Protein AF-A0AAE0GQA8-F1 (afdb_monomer_lite)

pLDDT: mean 84.84, std 15.55, range [35.75, 96.25]

Sequence (80 aa):
MAVDENTECADEDSAPPYGRLSVPVYSIATAAGANSTSSMNLTTYATPVAIKPGRRFVVALYKGTVTHDNMVEQGRGVLQ

Radius of gyration: 17.35 Å; chains: 1; bounding box: 27×33×47 Å

Structure (mmCIF, N/CA/C/O backbone):
data_AF-A0AAE0GQA8-F1
#
_entry.id   AF-A0AAE0GQA8-F1
#
loop_
_atom_site.group_PDB
_atom_site.id
_atom_site.type_symbol
_atom_site.label_atom_id
_atom_site.label_alt_id
_atom_site.label_comp_id
_atom_site.label_asym_id
_atom_site.label_entity_id
_atom_site.label_seq_id
_atom_site.pdbx_PDB_ins_code
_atom_site.Cartn_x
_atom_site.Cartn_y
_atom_site.Cartn_z
_atom_site.occupancy
_atom_site.B_iso_or_equiv
_atom_site.auth_seq_id
_atom_site.auth_comp_id
_atom_site.auth_asym_id
_atom_site.auth_atom_id
_atom_site.pdbx_PDB_model_num
ATOM 1 N N . MET A 1 1 ? 7.543 15.543 -34.598 1.00 41.16 1 MET A N 1
ATOM 2 C CA . MET A 1 1 ? 8.357 14.754 -33.654 1.00 41.16 1 MET A CA 1
ATOM 3 C C . MET A 1 1 ? 7.864 13.331 -33.812 1.00 41.16 1 ME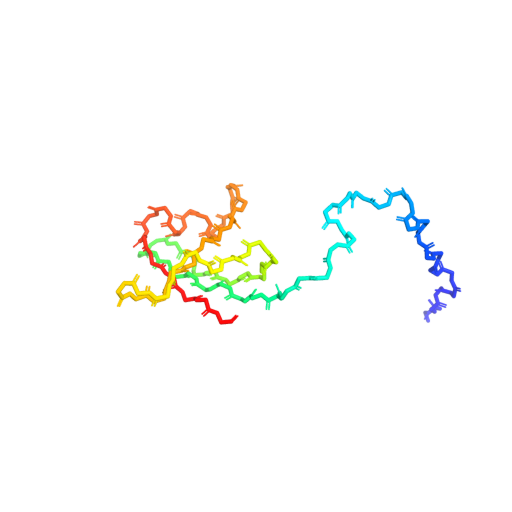T A C 1
ATOM 5 O O . MET A 1 1 ? 6.689 13.099 -33.564 1.00 41.16 1 MET A O 1
ATOM 9 N N . ALA A 1 2 ? 8.667 12.492 -34.464 1.00 35.75 2 ALA A N 1
ATOM 10 C CA . ALA A 1 2 ? 8.253 11.176 -34.935 1.00 35.75 2 ALA A CA 1
ATOM 11 C C . ALA A 1 2 ? 7.904 10.274 -33.747 1.00 35.75 2 ALA A C 1
ATOM 13 O O . ALA A 1 2 ? 8.616 10.272 -32.746 1.00 35.75 2 ALA A O 1
ATOM 14 N N . VAL A 1 3 ? 6.786 9.564 -33.863 1.00 49.16 3 VAL A N 1
ATOM 15 C CA . VAL A 1 3 ? 6.456 8.440 -32.990 1.00 49.16 3 VAL A CA 1
ATOM 16 C C . VAL A 1 3 ? 7.291 7.280 -33.519 1.00 49.16 3 VAL A C 1
ATOM 18 O O . VAL A 1 3 ? 7.124 6.894 -34.673 1.00 49.16 3 VAL A O 1
ATOM 21 N N . ASP A 1 4 ? 8.260 6.827 -32.732 1.00 40.03 4 ASP A N 1
ATOM 22 C CA . ASP A 1 4 ? 9.125 5.707 -33.096 1.00 40.03 4 ASP A CA 1
ATOM 23 C C . ASP A 1 4 ? 8.288 4.416 -33.060 1.00 40.03 4 ASP A C 1
ATOM 25 O O . ASP A 1 4 ? 7.758 4.032 -32.017 1.00 40.03 4 ASP A O 1
ATOM 29 N N . GLU A 1 5 ? 8.099 3.800 -34.228 1.00 59.25 5 GLU A N 1
ATOM 30 C CA . GLU A 1 5 ? 7.206 2.657 -34.484 1.00 59.25 5 GLU A CA 1
ATOM 31 C C . GLU A 1 5 ? 7.850 1.303 -34.111 1.00 59.25 5 GLU A C 1
ATOM 33 O O . GLU A 1 5 ? 7.428 0.259 -34.589 1.00 59.25 5 GLU A O 1
ATOM 38 N N . ASN A 1 6 ? 8.868 1.289 -33.245 1.00 52.69 6 ASN A N 1
ATOM 39 C CA . ASN A 1 6 ? 9.514 0.065 -32.762 1.00 52.69 6 ASN A CA 1
ATOM 40 C C . ASN A 1 6 ? 9.525 0.023 -31.232 1.00 52.69 6 ASN A C 1
ATOM 42 O O . ASN A 1 6 ? 10.557 0.155 -30.579 1.00 52.69 6 ASN A O 1
ATOM 46 N N . THR A 1 7 ? 8.353 -0.196 -30.638 1.00 57.12 7 THR A N 1
ATOM 47 C CA . THR A 1 7 ? 8.316 -0.845 -29.322 1.00 57.12 7 THR A CA 1
ATOM 48 C C . THR A 1 7 ? 8.406 -2.342 -29.580 1.00 57.12 7 THR A C 1
ATOM 50 O O . THR A 1 7 ? 7.387 -2.997 -29.782 1.00 57.12 7 THR A O 1
ATOM 53 N N . GLU A 1 8 ? 9.628 -2.878 -29.636 1.00 54.91 8 GLU A N 1
ATOM 54 C CA . GLU A 1 8 ? 9.837 -4.320 -29.493 1.00 54.91 8 GLU A CA 1
ATOM 55 C C . GLU A 1 8 ? 9.116 -4.750 -28.210 1.00 54.91 8 GLU A C 1
ATOM 57 O O . GLU A 1 8 ? 9.441 -4.284 -27.114 1.00 54.91 8 GLU A O 1
ATOM 62 N N . CYS A 1 9 ? 8.073 -5.574 -28.349 1.00 46.75 9 CYS A N 1
ATOM 63 C CA . CYS A 1 9 ? 7.477 -6.266 -27.217 1.00 46.75 9 CYS A CA 1
ATOM 64 C C . CYS A 1 9 ? 8.601 -7.100 -26.613 1.00 46.75 9 CYS A C 1
ATOM 66 O O . CYS A 1 9 ? 8.990 -8.104 -27.204 1.00 46.75 9 CYS A O 1
ATOM 68 N N . ALA A 1 10 ? 9.184 -6.621 -25.512 1.00 57.38 10 ALA A N 1
ATOM 69 C CA . ALA A 1 10 ? 10.249 -7.317 -24.811 1.00 57.38 10 ALA A CA 1
ATOM 70 C C . ALA A 1 10 ? 9.865 -8.794 -24.682 1.00 57.38 10 ALA A C 1
ATOM 72 O O . ALA A 1 10 ? 8.737 -9.072 -24.274 1.00 57.38 10 ALA A O 1
ATOM 73 N N . ASP A 1 11 ? 10.771 -9.705 -25.059 1.00 62.00 11 ASP A N 1
ATOM 74 C CA . ASP A 1 11 ? 10.546 -11.147 -24.959 1.00 62.00 11 ASP A CA 1
ATOM 75 C C . ASP A 1 11 ? 9.881 -11.453 -23.613 1.00 62.00 11 ASP A C 1
ATOM 77 O O . ASP A 1 11 ? 10.476 -11.233 -22.553 1.00 62.00 11 ASP A O 1
ATOM 81 N N . GLU A 1 12 ? 8.637 -11.939 -23.647 1.00 60.09 12 GLU A N 1
ATOM 82 C CA . GLU A 1 12 ? 7.843 -12.252 -22.450 1.00 60.09 12 GLU A CA 1
ATOM 83 C C . GLU A 1 12 ? 8.604 -13.211 -21.514 1.00 60.09 12 GLU A C 1
ATOM 85 O O . GLU A 1 12 ? 8.392 -13.224 -20.299 1.00 60.09 12 GLU A O 1
ATOM 90 N N . ASP A 1 13 ? 9.558 -13.971 -22.066 1.00 68.38 13 ASP A N 1
ATOM 91 C CA . ASP A 1 13 ? 10.439 -14.869 -21.329 1.00 68.38 13 ASP A CA 1
ATOM 92 C C . ASP A 1 13 ? 11.610 -14.202 -20.590 1.00 68.38 13 ASP A C 1
ATOM 94 O O . ASP A 1 13 ? 12.158 -14.808 -19.667 1.00 68.38 13 ASP A O 1
ATOM 98 N N . SER A 1 14 ? 11.942 -12.950 -20.903 1.00 79.31 14 SER A N 1
ATOM 99 C CA . SER A 1 14 ? 12.952 -12.146 -20.198 1.00 79.31 14 SER A CA 1
ATOM 100 C C . SER A 1 14 ? 12.363 -11.368 -19.014 1.00 79.31 14 SER A C 1
ATOM 102 O O . SER A 1 14 ? 13.074 -11.004 -18.072 1.00 79.31 14 SER A O 1
ATOM 104 N N . ALA A 1 15 ? 11.043 -11.143 -19.011 1.00 77.25 15 ALA A N 1
ATOM 105 C CA . ALA A 1 15 ? 10.379 -10.442 -17.922 1.00 77.25 15 ALA A CA 1
ATOM 106 C C . ALA A 1 15 ? 10.544 -11.216 -16.602 1.00 77.25 15 ALA A C 1
ATOM 108 O O . ALA A 1 15 ? 10.336 -12.441 -16.572 1.00 77.25 15 ALA A O 1
ATOM 109 N N . PRO A 1 16 ? 10.880 -10.527 -15.495 1.00 83.44 16 PRO A N 1
ATOM 110 C CA . PRO A 1 16 ? 10.999 -11.180 -14.206 1.00 83.44 16 PRO A CA 1
ATOM 111 C C . PRO A 1 16 ? 9.669 -11.847 -13.832 1.00 83.44 16 PRO A C 1
ATOM 113 O O . PRO A 1 16 ? 8.600 -11.343 -14.184 1.00 83.44 16 PRO A O 1
ATOM 116 N N . PRO A 1 17 ? 9.697 -12.958 -13.079 1.00 85.12 17 PRO A N 1
ATOM 117 C CA . PRO A 1 17 ? 8.510 -13.783 -12.846 1.00 85.12 17 PRO A CA 1
ATOM 118 C C . PRO A 1 17 ? 7.350 -13.014 -12.192 1.00 85.12 17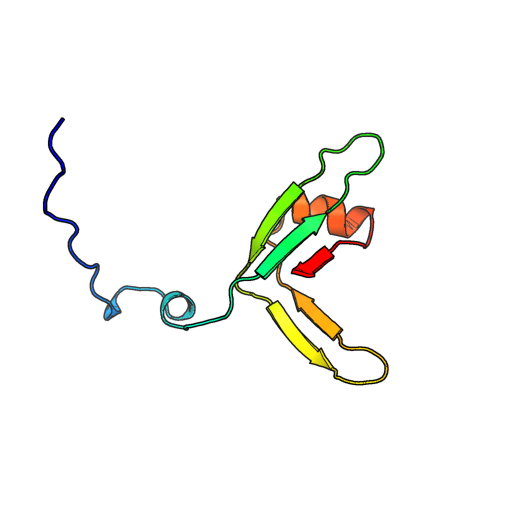 PRO A C 1
ATOM 120 O O . PRO A 1 17 ? 6.188 -13.317 -12.442 1.00 85.12 17 PRO A O 1
ATOM 123 N N . TYR A 1 18 ? 7.646 -11.978 -11.403 1.00 82.50 18 TYR A N 1
ATOM 124 C CA . TYR A 1 18 ? 6.646 -11.112 -10.772 1.00 82.50 18 TYR A CA 1
ATOM 125 C C . TYR A 1 18 ? 5.970 -10.114 -11.730 1.00 82.50 18 TYR A C 1
ATOM 127 O O . TYR A 1 18 ? 4.928 -9.568 -11.384 1.00 82.50 18 TYR A O 1
ATOM 135 N N . GLY A 1 19 ? 6.526 -9.877 -12.922 1.00 83.31 19 GLY A N 1
ATOM 136 C CA . GLY A 1 19 ? 5.933 -9.012 -13.948 1.00 83.31 19 GLY A CA 1
ATOM 137 C C . GLY A 1 19 ? 4.859 -9.700 -14.793 1.00 83.31 19 GLY A C 1
ATOM 138 O O . GLY A 1 19 ? 4.067 -9.022 -15.435 1.00 83.31 19 GLY A O 1
ATOM 139 N N . ARG A 1 20 ? 4.801 -11.039 -14.765 1.00 85.75 20 ARG A N 1
ATOM 140 C CA . ARG A 1 20 ? 3.857 -11.838 -15.569 1.00 85.75 20 ARG A CA 1
ATOM 141 C C . ARG A 1 20 ? 2.499 -12.040 -14.892 1.00 85.75 20 ARG A C 1
ATOM 143 O O . ARG A 1 20 ? 1.566 -12.553 -15.506 1.00 85.75 20 ARG A O 1
ATOM 150 N N . LEU A 1 21 ? 2.381 -11.695 -13.610 1.00 86.12 21 LEU A N 1
ATOM 151 C CA . LEU A 1 21 ? 1.167 -11.944 -12.842 1.00 86.12 21 LEU A CA 1
ATOM 152 C C . LEU A 1 21 ? 0.163 -10.806 -13.048 1.00 86.12 21 LEU A C 1
ATOM 154 O O . LEU A 1 21 ? 0.403 -9.669 -12.645 1.00 86.12 21 LEU A O 1
ATOM 158 N N . SER A 1 22 ? -0.997 -11.131 -13.620 1.00 90.06 22 SER A N 1
ATOM 159 C CA . SER A 1 22 ? -2.129 -10.206 -13.645 1.00 90.06 22 SER A CA 1
ATOM 160 C C . SER A 1 22 ? -2.717 -10.093 -12.236 1.00 90.06 22 SER A C 1
ATOM 162 O O . SER A 1 22 ? -3.331 -11.032 -11.726 1.00 90.06 22 SER A O 1
ATOM 164 N N . VAL A 1 23 ? -2.487 -8.951 -11.588 1.00 91.94 23 VAL A N 1
ATOM 165 C CA . VAL A 1 23 ? -2.960 -8.650 -10.232 1.00 91.94 23 VAL A CA 1
ATOM 166 C C . VAL A 1 23 ? -3.727 -7.332 -10.200 1.00 91.94 23 VAL A C 1
ATOM 168 O O . VAL A 1 23 ? -3.446 -6.437 -11.000 1.00 91.94 23 VAL A O 1
ATOM 171 N N . PRO A 1 24 ? -4.691 -7.181 -9.277 1.00 92.81 24 PRO A N 1
ATOM 172 C CA . PRO A 1 24 ? -5.364 -5.907 -9.073 1.00 92.81 24 PRO A CA 1
ATOM 173 C C . PRO A 1 24 ? -4.367 -4.812 -8.679 1.00 92.81 24 PRO A C 1
ATOM 175 O O . PRO A 1 24 ? -3.460 -5.028 -7.873 1.00 92.81 24 PRO A O 1
ATOM 178 N N . VAL A 1 25 ? -4.579 -3.620 -9.230 1.00 94.50 25 VAL A N 1
ATOM 179 C CA . VAL A 1 25 ? -3.863 -2.404 -8.843 1.00 94.50 25 VAL A CA 1
ATOM 180 C C . VAL A 1 25 ? -4.719 -1.664 -7.827 1.00 94.50 25 VAL A C 1
ATOM 182 O O . VAL A 1 25 ? -5.871 -1.344 -8.110 1.00 94.50 25 VAL A O 1
ATOM 185 N N . TYR A 1 26 ? -4.143 -1.374 -6.667 1.00 96.00 26 TYR A N 1
ATOM 186 C CA . TYR A 1 26 ? -4.743 -0.523 -5.650 1.00 96.00 26 TYR A CA 1
ATOM 187 C C . TYR A 1 26 ? -3.987 0.794 -5.557 1.00 96.00 26 TYR A C 1
ATOM 189 O O . TYR A 1 26 ? -2.807 0.892 -5.899 1.00 96.00 26 TYR A O 1
ATOM 197 N N . SER A 1 27 ? -4.654 1.801 -5.022 1.00 96.06 27 SER A N 1
ATOM 198 C CA . SER A 1 27 ? -4.043 3.050 -4.599 1.00 96.06 27 SER A CA 1
ATOM 199 C C . SER A 1 27 ? -3.952 3.097 -3.079 1.00 96.06 27 SER A C 1
ATOM 201 O O . SER A 1 27 ? -4.888 2.717 -2.377 1.00 96.06 27 SER A O 1
ATOM 203 N N . ILE A 1 28 ? -2.814 3.551 -2.559 1.00 95.94 28 ILE A N 1
ATOM 204 C CA . ILE A 1 28 ? -2.607 3.761 -1.130 1.00 95.94 28 ILE A CA 1
ATOM 205 C C . ILE A 1 28 ? -2.281 5.224 -0.867 1.00 95.94 28 ILE A C 1
ATOM 207 O O . ILE A 1 28 ? -1.315 5.766 -1.403 1.00 95.94 28 ILE A O 1
ATOM 211 N N . ALA A 1 29 ? -3.095 5.857 -0.030 1.00 95.88 29 ALA A N 1
ATOM 212 C CA . ALA A 1 29 ? -2.891 7.219 0.431 1.00 95.88 29 ALA A CA 1
ATOM 213 C C . ALA A 1 29 ? -2.469 7.214 1.902 1.00 95.88 29 ALA A C 1
ATOM 215 O O . ALA A 1 29 ? -3.070 6.540 2.743 1.00 95.88 29 ALA A O 1
ATOM 216 N N . THR A 1 30 ? -1.440 7.993 2.217 1.00 95.12 30 THR A N 1
ATOM 217 C CA . THR A 1 30 ? -0.939 8.190 3.578 1.00 95.12 30 THR A CA 1
ATOM 218 C C . THR A 1 30 ? -0.929 9.673 3.900 1.00 95.12 30 THR A C 1
ATOM 220 O O . THR A 1 30 ? -0.509 10.501 3.087 1.00 95.12 30 THR A O 1
ATOM 223 N N . ALA A 1 31 ? -1.410 10.006 5.092 1.00 92.81 31 ALA A N 1
ATOM 224 C CA . ALA A 1 31 ? -1.326 11.362 5.602 1.00 92.81 31 ALA A CA 1
ATOM 225 C C . ALA A 1 31 ? 0.059 11.592 6.200 1.00 92.81 31 ALA A C 1
ATOM 227 O O . ALA A 1 31 ? 0.614 10.711 6.857 1.00 92.81 31 ALA A O 1
ATOM 228 N N . ALA A 1 32 ? 0.586 12.789 5.998 1.00 87.75 32 ALA A N 1
ATOM 229 C CA . ALA A 1 32 ? 1.762 13.232 6.714 1.00 87.75 32 ALA A CA 1
ATOM 230 C C . ALA A 1 32 ? 1.461 13.610 8.167 1.00 87.75 32 ALA A C 1
ATOM 232 O O . ALA A 1 32 ? 0.383 14.120 8.484 1.00 87.75 32 ALA A O 1
ATOM 233 N N . GLY A 1 33 ? 2.459 13.413 9.032 1.00 77.94 33 GLY A N 1
ATOM 234 C CA . GLY A 1 33 ? 2.553 14.127 10.304 1.00 77.94 33 GLY A CA 1
ATOM 235 C C . GLY A 1 33 ? 2.786 15.628 10.092 1.00 77.94 33 GLY A C 1
ATOM 236 O O . GLY A 1 33 ? 2.949 16.093 8.966 1.00 77.94 33 GLY A O 1
ATOM 237 N N . ALA A 1 34 ? 2.843 16.401 11.180 1.00 75.56 34 ALA A N 1
ATOM 238 C CA . ALA A 1 34 ? 2.921 17.869 11.130 1.00 75.56 34 ALA A CA 1
ATOM 239 C C . ALA A 1 34 ? 4.073 18.430 10.264 1.00 75.56 34 ALA A C 1
ATOM 241 O O . ALA A 1 34 ? 3.956 19.539 9.754 1.00 75.56 34 ALA A O 1
ATOM 242 N N . ASN A 1 35 ? 5.149 17.656 10.074 1.00 69.88 35 ASN A N 1
ATOM 243 C CA . ASN A 1 35 ? 6.352 18.060 9.340 1.00 69.88 35 ASN A CA 1
ATOM 244 C C . ASN A 1 35 ? 6.657 17.183 8.107 1.00 69.88 35 ASN A C 1
ATOM 246 O O . ASN A 1 35 ? 7.765 17.255 7.581 1.00 69.88 35 ASN A O 1
ATOM 250 N N . SER A 1 36 ? 5.723 16.333 7.661 1.00 77.69 36 SER A N 1
ATOM 251 C CA . SER A 1 36 ? 5.918 15.457 6.491 1.00 77.69 36 SER A CA 1
ATOM 252 C C . SER A 1 36 ? 5.030 15.889 5.314 1.00 77.69 36 SER A C 1
ATOM 254 O O . SER A 1 36 ? 4.174 16.766 5.440 1.00 77.69 36 SER A O 1
ATOM 256 N N . THR A 1 37 ? 5.219 15.268 4.150 1.00 88.69 37 THR A N 1
ATOM 257 C CA . THR A 1 37 ? 4.351 15.443 2.976 1.00 88.69 37 THR A CA 1
ATOM 258 C C . THR A 1 37 ? 3.426 14.238 2.820 1.00 88.69 37 THR A C 1
ATOM 260 O O . THR A 1 37 ? 3.865 13.086 2.864 1.00 88.69 37 THR A O 1
ATOM 263 N N . SER A 1 38 ? 2.121 14.484 2.677 1.00 92.25 38 SER A N 1
ATOM 264 C CA . SER A 1 38 ? 1.162 13.416 2.376 1.00 92.25 38 SER A CA 1
ATOM 265 C C . SER A 1 38 ? 1.534 12.765 1.048 1.00 92.25 38 SER A C 1
ATOM 267 O O . SER A 1 38 ? 1.994 13.442 0.131 1.00 92.25 38 SER A O 1
ATOM 269 N N . SER A 1 39 ? 1.337 11.457 0.922 1.00 94.06 39 SER A N 1
ATOM 270 C CA . SER A 1 39 ? 1.708 10.742 -0.301 1.00 94.06 39 SER A CA 1
ATOM 271 C C . SER A 1 39 ? 0.609 9.805 -0.765 1.00 94.06 39 SER A C 1
ATOM 273 O O . SER A 1 39 ? -0.168 9.287 0.040 1.00 94.06 39 SER A O 1
ATOM 275 N N . MET A 1 40 ? 0.573 9.580 -2.075 1.00 93.62 40 MET A N 1
ATOM 276 C CA .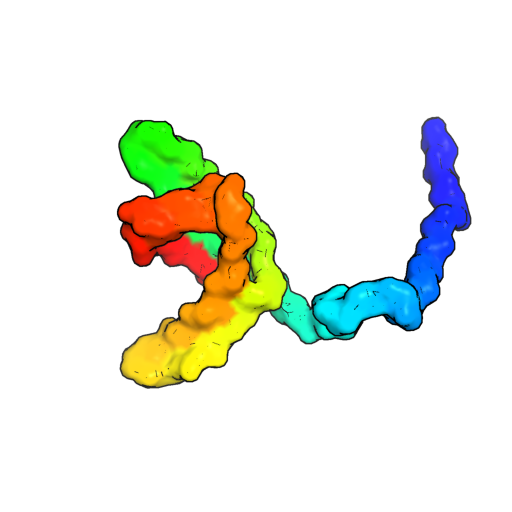 MET A 1 40 ? -0.300 8.610 -2.716 1.00 93.62 40 MET A CA 1
ATOM 277 C C . MET A 1 40 ? 0.514 7.813 -3.731 1.00 93.62 40 MET A C 1
ATOM 279 O O . MET A 1 40 ? 1.236 8.403 -4.530 1.00 93.62 40 MET A O 1
ATOM 283 N N . ASN A 1 41 ? 0.400 6.488 -3.687 1.00 93.81 41 ASN A N 1
ATOM 284 C CA . ASN A 1 41 ? 1.106 5.576 -4.583 1.00 93.81 41 ASN A CA 1
ATOM 285 C C . ASN A 1 41 ? 0.177 4.480 -5.104 1.00 93.81 41 ASN A C 1
ATOM 287 O O . ASN A 1 41 ? -0.811 4.131 -4.460 1.00 93.81 41 ASN A O 1
ATOM 291 N N . LEU A 1 42 ? 0.525 3.918 -6.259 1.00 95.00 42 LEU A N 1
ATOM 292 C CA . LEU A 1 42 ? -0.104 2.708 -6.781 1.00 95.00 42 LEU A CA 1
ATOM 293 C C . LEU A 1 42 ? 0.672 1.481 -6.296 1.00 95.00 42 LEU A C 1
ATOM 295 O O . LEU A 1 42 ? 1.902 1.494 -6.251 1.00 95.00 42 LEU A O 1
ATOM 299 N N . THR A 1 43 ? -0.039 0.419 -5.931 1.00 93.88 43 THR A N 1
ATOM 300 C CA . THR A 1 43 ? 0.553 -0.849 -5.506 1.00 93.88 43 THR A CA 1
ATOM 301 C C . THR A 1 43 ? -0.216 -2.032 -6.072 1.00 93.88 43 THR A C 1
ATOM 303 O O . THR A 1 43 ? -1.444 -2.085 -6.047 1.00 93.88 43 THR A O 1
ATOM 306 N N . THR A 1 44 ? 0.534 -3.003 -6.572 1.00 94.19 44 THR A N 1
ATOM 307 C CA . THR A 1 44 ? 0.045 -4.312 -7.015 1.00 94.19 44 THR A CA 1
ATOM 308 C C . THR A 1 44 ? 0.255 -5.393 -5.953 1.00 94.19 44 THR A C 1
ATOM 310 O O . THR A 1 44 ? -0.317 -6.477 -6.036 1.00 94.19 44 THR A O 1
ATOM 313 N N . TYR A 1 45 ? 1.040 -5.100 -4.912 1.00 93.62 45 TYR A N 1
ATOM 314 C CA . TYR A 1 45 ? 1.375 -6.031 -3.836 1.00 93.62 45 TYR A CA 1
ATO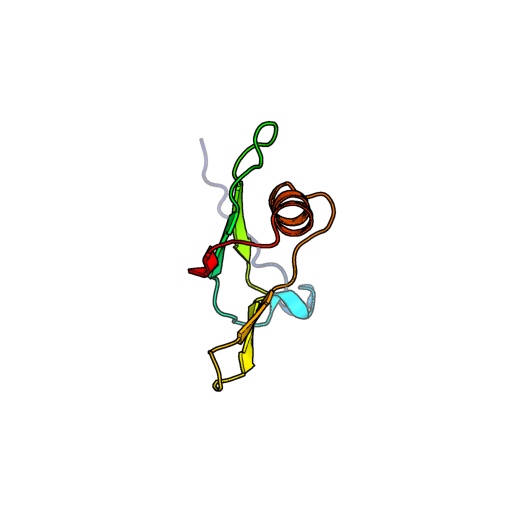M 315 C C . TYR A 1 45 ? 0.451 -5.844 -2.631 1.00 93.62 45 TYR A C 1
ATOM 317 O O . TYR A 1 45 ? 0.898 -5.522 -1.528 1.00 93.62 45 TYR A O 1
ATOM 325 N N . ALA A 1 46 ? -0.850 -6.044 -2.848 1.00 94.69 46 ALA A N 1
ATOM 326 C CA . ALA A 1 46 ? -1.868 -6.015 -1.804 1.00 94.69 46 ALA A CA 1
ATOM 327 C C . ALA A 1 46 ? -2.724 -7.285 -1.858 1.00 94.69 46 ALA A C 1
ATOM 329 O O . ALA A 1 46 ? -3.219 -7.674 -2.914 1.00 94.69 46 ALA A O 1
ATOM 330 N N . THR A 1 47 ? -2.898 -7.960 -0.721 1.00 94.56 47 THR A N 1
ATOM 331 C CA . THR A 1 47 ? -3.635 -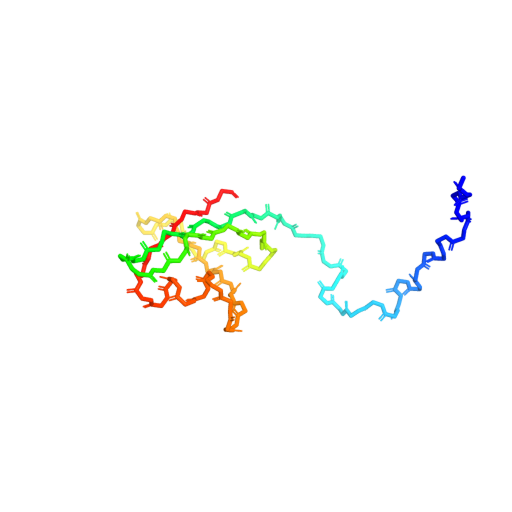9.233 -0.651 1.00 94.56 47 THR A CA 1
ATOM 332 C C . THR A 1 47 ? -4.575 -9.257 0.555 1.00 94.56 47 THR A C 1
ATOM 334 O O . THR A 1 47 ? -4.142 -8.936 1.668 1.00 94.56 47 THR A O 1
ATOM 337 N N . PRO A 1 48 ? -5.854 -9.641 0.382 1.00 94.31 48 PRO A N 1
ATOM 338 C CA . PRO A 1 48 ? -6.758 -9.854 1.504 1.00 94.31 48 PRO A CA 1
ATOM 339 C C . PRO A 1 48 ? -6.331 -11.099 2.293 1.00 94.31 48 PRO A C 1
ATOM 341 O O . PRO A 1 48 ? -6.175 -12.175 1.726 1.00 94.31 48 PRO A O 1
ATOM 344 N N . VAL A 1 49 ? -6.171 -10.970 3.611 1.00 96.25 49 VAL A N 1
ATOM 345 C CA . VAL A 1 49 ? -5.712 -12.066 4.490 1.00 96.25 49 VAL A CA 1
ATOM 346 C C . VAL A 1 49 ? -6.781 -12.567 5.457 1.00 96.25 49 VAL A C 1
ATOM 348 O O . VAL A 1 49 ? -6.670 -13.668 5.985 1.00 96.25 49 VAL A O 1
ATOM 351 N N . ALA A 1 50 ? -7.825 -11.776 5.710 1.00 95.88 50 ALA A N 1
ATOM 352 C CA . ALA A 1 50 ? -8.932 -12.186 6.569 1.00 95.88 50 ALA A CA 1
ATOM 353 C C . ALA A 1 50 ? -10.234 -11.496 6.167 1.00 95.88 50 ALA A C 1
ATOM 355 O O . ALA A 1 50 ? -10.224 -10.357 5.701 1.00 95.88 50 ALA A O 1
ATOM 356 N N . ILE A 1 51 ? -11.359 -12.176 6.399 1.00 93.25 51 ILE A N 1
ATOM 357 C CA . ILE A 1 51 ? -12.712 -11.651 6.152 1.00 93.25 51 ILE A CA 1
ATOM 358 C C . ILE A 1 51 ? -13.388 -11.211 7.465 1.00 93.25 51 ILE A C 1
ATOM 360 O O . ILE A 1 51 ? -14.080 -10.197 7.483 1.00 93.25 51 ILE A O 1
ATOM 364 N N . LYS A 1 52 ? -13.173 -11.942 8.569 1.00 92.25 52 LYS A N 1
ATOM 365 C CA . LYS A 1 52 ? -13.693 -11.648 9.919 1.00 92.25 52 LYS A CA 1
ATOM 366 C C . LYS A 1 52 ? -12.531 -11.576 10.923 1.00 92.25 52 LYS A C 1
ATOM 368 O O . LYS A 1 52 ? -11.537 -12.267 10.704 1.00 92.25 52 LYS A O 1
ATOM 373 N N . PRO A 1 53 ? -12.622 -10.794 12.020 1.00 89.25 53 PRO A N 1
ATOM 374 C CA . PRO A 1 53 ? -13.739 -9.935 12.453 1.00 89.25 53 PRO A CA 1
ATOM 375 C C . PRO A 1 53 ? -13.863 -8.607 11.682 1.00 89.25 53 PRO A C 1
ATOM 377 O O . PRO A 1 53 ? -14.884 -7.941 11.769 1.00 89.25 53 PRO A O 1
ATOM 380 N N . GLY A 1 54 ? -12.858 -8.255 10.887 1.00 87.12 54 GLY A N 1
ATOM 381 C CA . GLY A 1 54 ? -12.909 -7.185 9.897 1.00 87.12 54 GLY A CA 1
ATOM 382 C C . GLY A 1 54 ? -12.042 -7.590 8.715 1.00 87.12 54 GLY A C 1
ATOM 383 O O . GLY A 1 54 ? -11.092 -8.359 8.895 1.00 87.12 54 GLY A O 1
ATOM 384 N N . ARG A 1 55 ? -12.376 -7.121 7.511 1.00 90.94 55 ARG A N 1
ATOM 385 C CA . ARG A 1 55 ? -11.590 -7.445 6.320 1.00 90.94 55 ARG A CA 1
ATOM 386 C C . ARG A 1 55 ? -10.179 -6.875 6.492 1.00 90.94 55 ARG A C 1
ATOM 388 O O . ARG A 1 55 ? -10.025 -5.675 6.691 1.00 90.94 55 ARG A O 1
ATOM 395 N N . ARG A 1 56 ? -9.162 -7.736 6.448 1.00 95.06 56 ARG A N 1
ATOM 396 C CA . ARG A 1 56 ? -7.752 -7.347 6.598 1.00 95.06 56 ARG A CA 1
ATOM 397 C C . ARG A 1 56 ? -7.022 -7.529 5.285 1.00 95.06 56 ARG A C 1
ATOM 399 O O . ARG A 1 56 ? -7.231 -8.529 4.599 1.00 95.06 56 ARG A O 1
ATOM 406 N N . PHE A 1 57 ? -6.127 -6.597 5.001 1.00 95.25 57 PHE A N 1
ATOM 407 C CA . PHE A 1 57 ? -5.196 -6.659 3.887 1.00 95.25 57 PHE A CA 1
ATOM 408 C C . PHE A 1 57 ? -3.768 -6.614 4.412 1.00 95.25 57 PHE A C 1
ATOM 410 O O . PHE A 1 57 ? -3.497 -6.004 5.446 1.00 95.25 57 PHE A O 1
ATOM 417 N N . VAL A 1 58 ? -2.869 -7.248 3.672 1.00 95.44 58 VAL A N 1
ATOM 418 C CA . VAL A 1 58 ? -1.428 -7.034 3.782 1.00 95.44 58 VAL A CA 1
ATOM 419 C C . VAL A 1 58 ? -0.984 -6.308 2.523 1.00 95.44 58 VAL A C 1
ATOM 421 O O . VAL A 1 58 ? -1.387 -6.690 1.425 1.00 95.44 58 VAL A O 1
ATOM 424 N N . VAL A 1 59 ? -0.179 -5.261 2.693 1.00 94.94 59 VAL A N 1
ATOM 425 C CA . VAL A 1 59 ? 0.364 -4.448 1.601 1.00 94.94 59 VAL A CA 1
ATOM 426 C C . VAL A 1 59 ? 1.875 -4.374 1.763 1.00 94.94 59 VAL A C 1
ATOM 428 O O . VAL A 1 59 ? 2.361 -4.061 2.850 1.00 94.94 59 VAL A O 1
ATOM 431 N N . ALA A 1 60 ? 2.617 -4.656 0.696 1.00 94.50 60 ALA A N 1
ATOM 432 C CA . ALA A 1 60 ? 4.061 -4.460 0.678 1.00 94.50 60 ALA A CA 1
ATOM 433 C C . ALA A 1 60 ? 4.390 -3.035 0.217 1.00 94.50 60 ALA A C 1
ATOM 435 O O . ALA A 1 60 ? 3.923 -2.588 -0.832 1.00 94.50 60 ALA A O 1
ATOM 436 N N . LEU A 1 61 ? 5.205 -2.328 1.002 1.00 94.38 61 LEU A N 1
ATOM 437 C CA . LEU A 1 61 ? 5.675 -0.976 0.700 1.00 94.38 61 LEU A CA 1
ATOM 438 C C . LEU A 1 61 ? 7.190 -0.984 0.531 1.00 94.38 61 LEU A C 1
ATOM 440 O O . LEU A 1 61 ? 7.908 -1.613 1.311 1.00 94.38 61 LEU A O 1
ATOM 444 N N . TYR A 1 62 ? 7.677 -0.268 -0.481 1.00 94.06 62 TYR A N 1
ATOM 445 C CA . TYR A 1 62 ? 9.110 -0.125 -0.701 1.00 94.06 62 TYR A CA 1
ATOM 446 C C . TYR A 1 62 ? 9.723 0.783 0.371 1.00 94.06 62 TYR A C 1
ATOM 448 O O . TYR A 1 62 ? 9.224 1.882 0.633 1.00 94.06 62 TYR A O 1
ATOM 456 N N . LYS A 1 63 ? 10.806 0.317 0.997 1.00 94.94 63 LYS A N 1
ATOM 457 C CA . LYS A 1 63 ? 11.508 1.060 2.051 1.00 94.94 63 LYS A CA 1
ATOM 458 C C . LYS A 1 63 ? 12.143 2.333 1.491 1.00 94.94 63 LYS A C 1
ATOM 460 O O . LYS A 1 63 ? 12.661 2.326 0.380 1.00 94.94 63 LYS A O 1
ATOM 465 N N . GLY A 1 64 ? 12.126 3.407 2.279 1.00 92.00 64 GLY A N 1
ATOM 466 C CA . GLY A 1 64 ? 12.660 4.713 1.874 1.00 92.00 64 GLY A CA 1
ATOM 467 C C . GLY A 1 64 ? 11.737 5.511 0.949 1.00 92.00 64 GLY A C 1
ATOM 468 O O . GLY A 1 64 ? 12.161 6.507 0.372 1.00 92.00 64 GLY A O 1
ATOM 469 N N . THR A 1 65 ? 10.482 5.081 0.782 1.00 92.88 65 THR A N 1
ATOM 470 C CA . THR A 1 65 ? 9.443 5.914 0.165 1.00 92.88 65 THR A CA 1
ATOM 471 C C . THR A 1 65 ? 8.721 6.732 1.227 1.00 92.88 65 THR A C 1
ATOM 473 O O . THR A 1 65 ? 8.507 6.261 2.342 1.00 92.88 65 THR A O 1
ATOM 476 N N . VAL A 1 66 ? 8.227 7.913 0.846 1.00 93.31 66 VAL A N 1
ATOM 477 C CA . VAL A 1 66 ? 7.409 8.765 1.730 1.00 93.31 66 VAL A CA 1
ATOM 478 C C . VAL A 1 66 ? 6.185 8.011 2.269 1.00 93.31 66 VAL A C 1
ATOM 480 O O . VAL A 1 66 ? 5.814 8.170 3.425 1.00 93.31 66 VAL A O 1
ATOM 483 N N . THR A 1 67 ? 5.571 7.136 1.464 1.00 94.00 67 THR A N 1
ATOM 484 C CA . THR A 1 67 ? 4.445 6.292 1.903 1.00 94.00 67 THR A CA 1
ATOM 485 C C . THR A 1 67 ? 4.848 5.301 2.987 1.00 94.00 67 THR A C 1
ATOM 487 O O . THR A 1 67 ? 4.102 5.126 3.947 1.00 94.00 67 THR A O 1
ATOM 490 N N . HIS A 1 68 ? 6.006 4.650 2.845 1.00 94.19 68 HIS A N 1
ATOM 491 C CA . HIS A 1 68 ? 6.527 3.750 3.871 1.00 94.19 68 HIS A CA 1
ATOM 492 C C . HIS A 1 68 ? 6.797 4.512 5.171 1.00 94.19 68 HIS A C 1
ATOM 494 O O . HIS A 1 68 ? 6.345 4.081 6.228 1.00 94.19 68 HIS A O 1
ATOM 500 N N . ASP A 1 69 ? 7.458 5.663 5.086 1.00 93.38 69 ASP A N 1
ATOM 501 C CA . ASP A 1 69 ? 7.839 6.439 6.266 1.00 93.38 69 ASP A CA 1
ATOM 502 C C . ASP A 1 69 ? 6.604 7.005 6.983 1.00 93.38 69 ASP A C 1
ATOM 504 O O . ASP A 1 69 ? 6.466 6.837 8.195 1.00 93.38 69 ASP A O 1
ATOM 508 N N . ASN A 1 70 ? 5.626 7.531 6.234 1.00 93.31 70 ASN A N 1
ATOM 509 C CA . ASN A 1 70 ? 4.338 7.952 6.789 1.00 93.31 70 ASN A CA 1
ATOM 510 C C . ASN A 1 70 ? 3.576 6.780 7.435 1.00 93.31 70 ASN A C 1
ATOM 512 O O . ASN A 1 70 ? 2.950 6.963 8.477 1.00 93.31 70 ASN A O 1
ATOM 516 N N . MET A 1 71 ? 3.611 5.575 6.851 1.00 92.81 71 MET A N 1
ATOM 517 C CA . MET A 1 71 ? 2.968 4.397 7.451 1.00 92.81 71 MET A CA 1
ATOM 518 C C . MET A 1 71 ? 3.651 3.946 8.740 1.00 92.81 71 MET A C 1
ATOM 520 O O . MET A 1 71 ? 2.959 3.561 9.679 1.00 92.81 71 MET A O 1
ATOM 524 N N . VAL A 1 72 ? 4.983 4.002 8.801 1.00 92.88 72 VAL A N 1
ATOM 525 C CA . VAL A 1 72 ? 5.746 3.674 10.012 1.00 92.88 72 VAL A CA 1
ATOM 526 C C . VAL A 1 72 ? 5.476 4.695 11.120 1.00 92.88 72 VAL A C 1
ATOM 528 O O . VAL A 1 72 ? 5.310 4.304 12.271 1.00 92.88 72 VAL A O 1
ATOM 531 N N . GLU A 1 73 ? 5.389 5.984 10.783 1.00 92.56 73 GLU A N 1
ATOM 532 C CA . GLU A 1 73 ? 5.156 7.057 11.755 1.00 92.56 73 GLU A CA 1
ATOM 533 C C . GLU A 1 73 ? 3.698 7.111 12.243 1.00 92.56 73 GLU A C 1
ATOM 535 O O . GLU A 1 73 ? 3.440 7.232 13.439 1.00 92.56 73 GLU A O 1
ATOM 540 N N . GLN A 1 74 ? 2.730 7.032 11.324 1.00 92.31 74 GLN A N 1
ATOM 541 C CA . GLN A 1 74 ? 1.316 7.295 11.615 1.00 92.31 74 GLN A CA 1
ATOM 542 C C . GLN A 1 74 ? 0.490 6.022 11.836 1.00 92.31 74 GLN A C 1
ATOM 544 O O . GLN A 1 74 ? -0.600 6.091 12.407 1.00 92.31 74 GLN A O 1
ATOM 549 N N . GLY A 1 75 ? 0.948 4.869 11.338 1.00 91.50 75 GLY A N 1
ATOM 550 C CA . GLY A 1 75 ? 0.237 3.590 11.444 1.00 91.50 75 GLY A CA 1
ATOM 551 C C . GLY A 1 75 ? -1.119 3.548 10.730 1.00 91.50 75 GLY A C 1
ATOM 552 O O . GLY A 1 75 ? -1.935 2.671 11.015 1.00 91.50 75 GLY A O 1
ATOM 553 N N . ARG A 1 76 ? -1.400 4.504 9.833 1.00 91.62 76 ARG A N 1
ATOM 554 C CA . ARG A 1 76 ? -2.697 4.640 9.158 1.00 91.62 76 ARG A CA 1
ATOM 555 C C . ARG A 1 76 ? -2.559 5.116 7.717 1.00 91.62 76 ARG A C 1
ATOM 557 O O . ARG A 1 76 ? -1.740 5.972 7.394 1.00 91.62 76 ARG A O 1
ATOM 564 N N . GLY A 1 77 ? -3.454 4.613 6.878 1.00 93.06 77 GLY A N 1
ATOM 565 C CA . GLY A 1 77 ? -3.620 5.023 5.490 1.00 93.06 77 GLY A CA 1
ATOM 566 C C . GLY A 1 77 ? -4.914 4.459 4.916 1.00 93.06 77 GLY A C 1
ATOM 567 O O . GLY A 1 77 ? -5.596 3.665 5.566 1.00 93.06 77 GLY A O 1
ATOM 568 N N . VAL A 1 78 ? -5.251 4.889 3.706 1.00 95.00 78 VAL A N 1
ATOM 569 C CA . VAL A 1 78 ? -6.452 4.458 2.981 1.00 95.00 78 VAL A CA 1
ATOM 570 C C . VAL A 1 78 ? -6.022 3.669 1.752 1.00 95.00 78 VAL A C 1
ATOM 572 O O . VAL A 1 78 ? -5.161 4.130 1.008 1.00 95.00 78 VAL A O 1
ATOM 575 N N . LEU A 1 79 ? -6.619 2.491 1.561 1.00 95.69 79 LEU A N 1
ATOM 576 C CA . LEU A 1 79 ? -6.440 1.642 0.384 1.00 95.69 79 LEU A CA 1
ATOM 5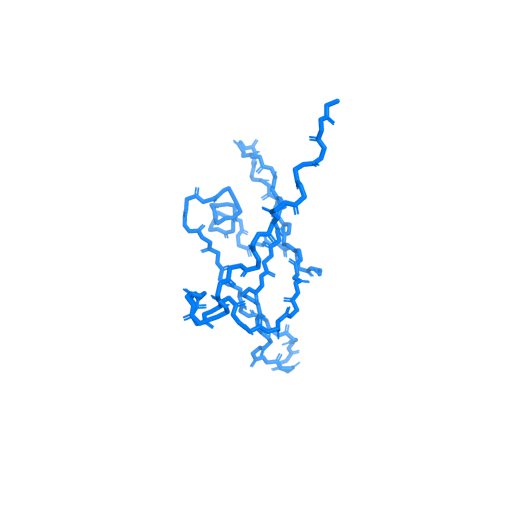77 C C . LEU A 1 79 ? -7.735 1.677 -0.445 1.00 95.69 79 LEU A C 1
ATOM 579 O O . LEU A 1 79 ? -8.802 1.418 0.119 1.00 95.69 79 LEU A O 1
ATOM 583 N N . GLN A 1 80 ? -7.637 1.991 -1.740 1.00 93.19 80 GLN A N 1
ATOM 584 C CA . GLN A 1 80 ? -8.751 2.041 -2.699 1.00 93.19 80 GLN A CA 1
ATOM 585 C C . GLN A 1 80 ? -8.438 1.211 -3.938 1.00 93.19 80 GLN A C 1
ATOM 587 O O . GLN A 1 80 ? -7.310 1.357 -4.461 1.00 93.19 80 GLN A O 1
#

Organism: NCBI:txid36881

Secondary structure (DSSP, 8-state):
-----------TTTS-GGGS-----EEEEE---TTS--EEEEES-EEEEE-SSS-EEEE---TTSHHHHHHHHH---EE-

Foldseek 3Di:
DDDPPDPPPPDPVPDDPVVPDDADKKKKWFDDDPPAHTDIDIFRQKDFDDPPPHTDIDGDDDPPDSRVVRCVVPVDIDID